Protein AF-H0VW46-F1 (afdb_monomer_lite)

Structure (mmCIF, N/CA/C/O backbone):
data_AF-H0VW46-F1
#
_entry.id   AF-H0VW46-F1
#
loop_
_atom_site.group_PDB
_atom_site.id
_atom_site.type_symbol
_atom_site.label_atom_id
_atom_site.label_alt_id
_atom_site.label_comp_id
_atom_site.label_asym_id
_atom_site.label_entity_id
_atom_site.label_seq_id
_atom_site.pdbx_PDB_ins_code
_atom_site.Cartn_x
_atom_site.Cartn_y
_atom_site.Cartn_z
_atom_site.occupancy
_atom_site.B_iso_or_equiv
_atom_site.auth_seq_id
_atom_site.auth_comp_id
_atom_site.auth_asym_id
_atom_site.auth_atom_id
_atom_site.pdbx_PDB_model_num
ATOM 1 N N . LEU A 1 1 ? 2.011 -13.971 -5.434 1.00 65.06 1 LEU A N 1
ATOM 2 C CA . LEU A 1 1 ? 1.859 -14.809 -4.213 1.00 65.06 1 LEU A CA 1
ATOM 3 C C . LEU A 1 1 ? 1.325 -14.031 -3.002 1.00 65.06 1 LEU A C 1
ATOM 5 O O . LEU A 1 1 ? 0.231 -14.365 -2.586 1.00 65.06 1 LEU A O 1
ATOM 9 N N . MET A 1 2 ? 1.999 -12.999 -2.461 1.00 83.56 2 MET A N 1
ATOM 10 C CA . MET A 1 2 ? 1.522 -12.294 -1.240 1.00 83.56 2 MET A CA 1
ATOM 11 C C . MET A 1 2 ? 0.557 -11.117 -1.486 1.00 83.56 2 MET A C 1
ATOM 13 O O . MET A 1 2 ? -0.342 -10.893 -0.688 1.00 83.56 2 MET A O 1
ATOM 17 N N . ALA A 1 3 ? 0.707 -10.393 -2.599 1.00 89.38 3 ALA A N 1
ATOM 18 C CA . ALA A 1 3 ? -0.187 -9.287 -2.971 1.00 89.38 3 ALA A CA 1
ATOM 19 C C . ALA A 1 3 ? -1.299 -9.687 -3.963 1.00 89.38 3 ALA A C 1
ATOM 21 O O . ALA A 1 3 ? -2.056 -8.832 -4.402 1.00 89.38 3 ALA A O 1
ATOM 22 N N . GLY A 1 4 ? -1.372 -10.966 -4.358 1.00 93.62 4 GLY A N 1
ATOM 23 C CA . GLY A 1 4 ? -2.382 -11.451 -5.312 1.00 93.62 4 GLY A CA 1
ATOM 24 C C . GLY A 1 4 ? -2.261 -10.928 -6.754 1.00 93.62 4 GLY A C 1
ATOM 25 O O . GLY A 1 4 ? -3.244 -10.962 -7.474 1.00 93.62 4 GLY A O 1
ATOM 26 N N . ILE A 1 5 ? -1.092 -10.427 -7.174 1.00 92.62 5 ILE A N 1
ATOM 27 C CA . ILE A 1 5 ? -0.843 -9.967 -8.554 1.00 92.62 5 ILE A CA 1
ATOM 28 C C . ILE A 1 5 ? -0.299 -11.139 -9.383 1.00 92.62 5 ILE A C 1
ATOM 30 O O . ILE A 1 5 ? 0.747 -11.689 -9.019 1.00 92.62 5 ILE A O 1
ATOM 34 N N . ASP A 1 6 ? -0.998 -11.498 -10.463 1.00 94.50 6 ASP A N 1
ATOM 35 C CA . ASP A 1 6 ? -0.608 -12.573 -11.391 1.00 94.50 6 ASP A CA 1
ATOM 36 C C . ASP A 1 6 ? 0.375 -12.082 -12.463 1.00 94.50 6 ASP A C 1
ATOM 38 O O . ASP A 1 6 ? 1.426 -12.689 -12.663 1.00 94.50 6 ASP A O 1
ATOM 42 N N . ASP A 1 7 ? 0.088 -10.928 -13.071 1.00 94.88 7 ASP A N 1
ATOM 43 C CA . ASP A 1 7 ? 0.894 -10.351 -14.147 1.00 94.88 7 ASP A CA 1
ATOM 44 C C . ASP A 1 7 ? 1.515 -9.013 -13.724 1.00 94.88 7 ASP A C 1
ATOM 46 O O . ASP A 1 7 ? 0.817 -8.059 -13.372 1.00 94.88 7 ASP A O 1
ATOM 50 N N . CYS A 1 8 ? 2.849 -8.913 -13.772 1.00 92.56 8 CYS A N 1
ATOM 51 C CA . CYS A 1 8 ? 3.548 -7.647 -13.556 1.00 92.56 8 CYS A CA 1
ATOM 52 C C . CYS A 1 8 ? 4.859 -7.554 -14.345 1.00 92.56 8 CYS A C 1
ATOM 54 O O . CYS A 1 8 ? 5.641 -8.502 -14.422 1.00 92.56 8 CYS A O 1
ATOM 56 N N . TYR A 1 9 ? 5.135 -6.366 -14.880 1.00 95.31 9 TYR A N 1
ATOM 57 C CA . TYR A 1 9 ? 6.450 -6.011 -15.405 1.00 95.31 9 TYR A CA 1
ATOM 58 C C . TYR A 1 9 ? 7.178 -5.151 -14.381 1.00 95.31 9 TYR A C 1
ATOM 60 O O . TYR A 1 9 ? 6.619 -4.185 -13.860 1.00 95.31 9 TYR A O 1
ATOM 68 N N . THR A 1 10 ? 8.432 -5.488 -14.085 1.00 93.62 10 THR A N 1
ATOM 69 C CA . THR A 1 10 ? 9.211 -4.789 -13.060 1.00 93.62 10 THR A CA 1
ATOM 70 C C . THR A 1 10 ? 10.593 -4.411 -13.569 1.00 93.62 10 THR A C 1
ATOM 72 O O . THR A 1 10 ? 11.196 -5.088 -14.399 1.00 93.62 10 THR A O 1
ATOM 75 N N . SER A 1 11 ? 11.100 -3.291 -13.063 1.00 94.31 11 SER A N 1
ATOM 76 C CA . SER A 1 11 ? 12.499 -2.905 -13.195 1.00 94.31 11 SER A CA 1
ATOM 77 C C . SER A 1 11 ? 12.945 -2.277 -11.883 1.00 94.31 11 SER A C 1
ATOM 79 O O . SER A 1 11 ? 12.160 -1.611 -11.206 1.00 94.31 11 SER A O 1
ATOM 81 N N . ALA A 1 12 ? 14.196 -2.504 -11.503 1.00 93.31 12 ALA A N 1
ATOM 82 C CA . ALA A 1 12 ? 14.755 -1.973 -10.272 1.00 93.31 12 ALA A CA 1
ATOM 83 C C . ALA A 1 12 ? 16.084 -1.280 -10.567 1.00 93.31 12 ALA A C 1
ATOM 85 O O . ALA A 1 12 ? 16.873 -1.738 -11.393 1.00 93.31 12 ALA A O 1
ATOM 86 N N . ARG A 1 13 ? 16.324 -0.153 -9.898 1.00 93.75 13 ARG A N 1
ATOM 87 C CA . ARG A 1 13 ? 17.574 0.613 -9.966 1.00 93.75 13 ARG A CA 1
ATOM 88 C C . ARG A 1 13 ? 18.021 0.956 -8.546 1.00 93.75 13 ARG A C 1
ATOM 90 O O . ARG A 1 13 ? 17.183 1.112 -7.662 1.00 93.75 13 ARG A O 1
ATOM 97 N N . GLY A 1 14 ? 19.330 1.091 -8.337 1.00 91.31 14 GLY A N 1
ATOM 98 C CA . GLY A 1 14 ? 19.922 1.354 -7.019 1.00 91.31 14 GLY A CA 1
ATOM 99 C C . GLY A 1 14 ? 20.432 0.087 -6.327 1.00 91.31 14 GLY A C 1
ATOM 100 O O . GLY A 1 14 ? 20.757 -0.896 -6.988 1.00 91.31 14 GLY A O 1
ATOM 101 N N . PHE A 1 15 ? 20.532 0.109 -4.994 1.00 90.50 15 PHE A N 1
ATOM 102 C CA . PHE A 1 15 ? 21.153 -0.962 -4.202 1.00 90.50 15 PHE A CA 1
ATOM 103 C C . PHE A 1 15 ? 20.210 -2.153 -3.956 1.00 90.50 15 PHE A C 1
ATOM 105 O O . PHE A 1 15 ? 19.807 -2.462 -2.832 1.00 90.50 15 PHE A O 1
ATOM 112 N N . THR A 1 16 ? 19.850 -2.836 -5.039 1.00 92.25 16 THR A N 1
ATOM 113 C CA . THR A 1 16 ? 18.926 -3.981 -5.040 1.00 92.25 16 THR A CA 1
ATOM 114 C C . THR A 1 16 ? 19.493 -5.226 -4.356 1.00 92.25 16 THR A C 1
ATOM 116 O O . THR A 1 16 ? 18.726 -6.094 -3.959 1.00 92.25 16 THR A O 1
ATOM 119 N N . ALA A 1 17 ? 20.815 -5.299 -4.157 1.00 93.50 17 ALA A N 1
ATOM 120 C CA . ALA A 1 17 ? 21.476 -6.405 -3.461 1.00 93.50 17 ALA A CA 1
ATOM 121 C C . ALA A 1 17 ? 21.102 -6.493 -1.968 1.00 93.50 17 ALA A C 1
ATOM 123 O O . ALA A 1 17 ? 21.185 -7.563 -1.367 1.00 93.50 17 ALA A O 1
ATOM 124 N N . THR A 1 18 ? 20.659 -5.385 -1.361 1.00 95.50 18 THR A N 1
ATOM 125 C CA . THR A 1 18 ? 20.113 -5.423 0.002 1.00 95.50 18 THR A CA 1
ATOM 126 C C . THR A 1 18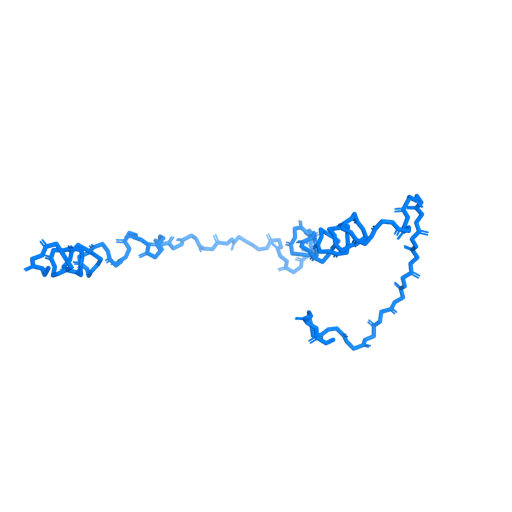 ? 18.659 -5.852 0.020 1.00 95.50 18 THR A C 1
ATOM 128 O O . THR A 1 18 ? 17.769 -5.074 -0.326 1.00 95.50 18 THR A O 1
ATOM 131 N N . LEU A 1 19 ? 18.421 -7.061 0.530 1.00 93.75 19 LEU A N 1
ATOM 132 C CA . LEU A 1 19 ? 17.089 -7.656 0.635 1.00 93.75 19 LEU A CA 1
ATOM 133 C C . LEU A 1 19 ? 16.090 -6.748 1.361 1.00 93.75 19 LEU A C 1
ATOM 135 O O . LEU A 1 19 ? 14.996 -6.531 0.853 1.00 93.75 19 LEU A O 1
ATOM 139 N N . GLY A 1 20 ? 16.467 -6.175 2.509 1.00 95.19 20 GLY A N 1
ATOM 140 C CA . GLY A 1 20 ? 15.566 -5.320 3.291 1.00 95.19 20 GLY A CA 1
ATOM 141 C C . GLY A 1 20 ? 15.107 -4.074 2.530 1.00 95.19 20 GLY A C 1
ATOM 142 O O . GLY A 1 20 ? 13.925 -3.737 2.545 1.00 95.19 20 GLY A O 1
ATOM 143 N N . ASN A 1 21 ? 16.017 -3.431 1.794 1.00 93.31 21 ASN A N 1
ATOM 144 C CA . ASN A 1 21 ? 15.672 -2.264 0.985 1.00 93.31 21 ASN A CA 1
ATOM 145 C C . ASN A 1 21 ? 14.795 -2.655 -0.204 1.00 93.31 21 ASN A C 1
ATOM 147 O O . ASN A 1 21 ? 13.815 -1.972 -0.477 1.00 93.31 21 ASN A O 1
ATOM 151 N N . PHE A 1 22 ? 15.109 -3.761 -0.880 1.00 93.75 22 PHE A N 1
ATOM 152 C CA . PHE A 1 22 ? 14.326 -4.237 -2.019 1.00 93.75 22 PHE A CA 1
ATOM 153 C C . PHE A 1 22 ? 12.908 -4.689 -1.619 1.00 93.75 22 PHE A C 1
ATOM 155 O O . PHE A 1 22 ? 11.925 -4.369 -2.288 1.00 93.75 22 PHE A O 1
ATOM 162 N N . ALA A 1 23 ? 12.771 -5.380 -0.487 1.00 94.56 23 ALA A N 1
ATOM 163 C CA . ALA A 1 23 ? 11.471 -5.759 0.062 1.00 94.56 23 ALA A CA 1
ATOM 164 C C . ALA A 1 23 ? 10.648 -4.525 0.466 1.00 94.56 23 ALA A C 1
ATOM 166 O O . ALA A 1 23 ? 9.455 -4.446 0.181 1.00 94.56 23 ALA A O 1
ATOM 167 N N . LYS A 1 24 ? 11.288 -3.520 1.074 1.00 94.00 24 LYS A N 1
ATOM 168 C CA . LYS A 1 24 ? 10.611 -2.273 1.432 1.00 94.00 24 LYS A CA 1
ATOM 169 C C . LYS A 1 24 ? 10.148 -1.497 0.199 1.00 94.00 24 LYS A C 1
ATOM 171 O O . LYS A 1 24 ? 9.003 -1.068 0.154 1.00 94.00 24 LYS A O 1
ATOM 176 N N . THR A 1 25 ? 10.996 -1.337 -0.817 1.00 95.50 25 THR A N 1
ATOM 177 C CA . THR A 1 25 ? 10.622 -0.578 -2.022 1.00 95.50 25 THR A CA 1
ATOM 178 C C . THR A 1 25 ? 9.486 -1.240 -2.793 1.00 95.50 25 THR A C 1
ATOM 180 O O . THR A 1 25 ? 8.618 -0.539 -3.308 1.00 95.50 25 THR A O 1
ATOM 183 N N . THR A 1 26 ? 9.455 -2.573 -2.851 1.00 94.12 26 THR A N 1
ATOM 184 C CA . THR A 1 26 ? 8.343 -3.312 -3.468 1.00 94.12 26 THR A CA 1
ATOM 185 C C . THR A 1 26 ? 7.046 -3.169 -2.668 1.00 94.12 26 THR A C 1
ATOM 187 O O . THR A 1 26 ? 6.000 -2.910 -3.262 1.00 94.12 26 THR A O 1
ATOM 190 N N . PHE A 1 27 ? 7.104 -3.235 -1.334 1.00 94.12 27 PHE A N 1
ATOM 191 C CA . PHE A 1 27 ? 5.953 -2.961 -0.467 1.00 94.12 27 PHE A CA 1
ATOM 192 C C . PHE A 1 27 ? 5.428 -1.525 -0.625 1.00 94.12 27 PHE A C 1
ATOM 194 O O . PHE A 1 27 ? 4.223 -1.309 -0.779 1.00 94.12 27 PHE A O 1
ATOM 201 N N . ASP A 1 28 ? 6.328 -0.542 -0.647 1.00 94.69 28 ASP A N 1
ATOM 202 C CA . ASP A 1 28 ? 5.984 0.869 -0.820 1.00 94.69 28 ASP A CA 1
ATOM 203 C C . ASP A 1 28 ? 5.359 1.125 -2.203 1.00 94.69 28 ASP A C 1
ATOM 205 O O . ASP A 1 28 ? 4.427 1.921 -2.325 1.00 94.69 28 ASP A O 1
ATOM 209 N N . ALA A 1 29 ? 5.842 0.452 -3.254 1.00 94.81 29 ALA A N 1
ATOM 210 C CA . ALA A 1 29 ? 5.286 0.561 -4.602 1.00 94.81 29 ALA A CA 1
ATOM 211 C C . ALA A 1 29 ? 3.842 0.040 -4.673 1.00 94.81 29 ALA A C 1
ATOM 213 O O . ALA A 1 29 ? 2.986 0.716 -5.240 1.00 94.81 29 ALA A O 1
ATOM 214 N N . ILE A 1 30 ? 3.559 -1.110 -4.053 1.00 94.69 30 ILE A N 1
ATOM 215 C CA . ILE A 1 30 ? 2.201 -1.671 -3.976 1.00 94.69 30 ILE A CA 1
ATOM 216 C C . ILE A 1 30 ? 1.302 -0.778 -3.114 1.00 94.69 30 ILE A C 1
ATOM 218 O O . ILE A 1 30 ? 0.186 -0.471 -3.506 1.00 94.69 30 ILE A O 1
ATOM 222 N N . SER A 1 31 ? 1.785 -0.279 -1.976 1.00 95.06 31 SER A N 1
ATOM 223 C CA . SER A 1 31 ? 0.997 0.617 -1.112 1.00 95.06 31 SER A CA 1
ATOM 224 C C . SER A 1 31 ? 0.554 1.888 -1.844 1.00 95.06 31 SER A C 1
ATOM 226 O O . SER A 1 31 ? -0.558 2.381 -1.648 1.00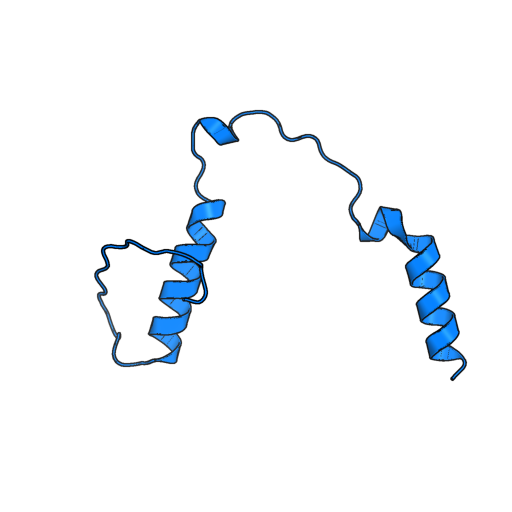 95.06 31 SER A O 1
ATOM 228 N N . LYS A 1 32 ? 1.401 2.405 -2.742 1.00 95.19 32 LYS A N 1
ATOM 229 C CA . LYS A 1 32 ? 1.091 3.595 -3.538 1.00 95.19 32 LYS A CA 1
ATOM 230 C C . LYS A 1 32 ? -0.021 3.384 -4.564 1.00 95.19 32 LYS A C 1
ATOM 232 O O . LYS A 1 32 ? -0.607 4.385 -4.974 1.00 95.19 32 LYS A O 1
ATOM 237 N N . THR A 1 33 ? -0.362 2.150 -4.947 1.00 95.06 33 THR A N 1
ATOM 238 C CA . THR A 1 33 ? -1.443 1.914 -5.921 1.00 95.06 33 THR A CA 1
ATOM 239 C C . THR A 1 33 ? -2.791 2.399 -5.397 1.00 95.06 33 THR A C 1
ATOM 241 O O . THR A 1 33 ? -3.552 2.973 -6.160 1.00 95.06 33 THR A O 1
ATOM 244 N N . TYR A 1 34 ? -3.053 2.263 -4.092 1.00 92.44 34 TYR A N 1
ATOM 245 C CA . TYR A 1 34 ? -4.266 2.794 -3.457 1.00 92.44 34 TYR A CA 1
ATOM 246 C C . TYR A 1 34 ? -4.232 4.311 -3.253 1.00 92.44 34 TYR A C 1
ATOM 248 O O . TYR A 1 34 ? -5.276 4.948 -3.175 1.00 92.44 34 TYR A O 1
ATOM 256 N N . SER A 1 35 ? -3.037 4.899 -3.151 1.00 93.44 35 SER A N 1
ATOM 257 C CA . SER A 1 35 ? -2.882 6.354 -3.019 1.00 93.44 35 SER A CA 1
ATOM 258 C C . SER A 1 35 ? -3.013 7.096 -4.350 1.00 93.44 35 SER A C 1
ATOM 260 O O . SER A 1 35 ? -3.158 8.318 -4.366 1.00 93.44 35 SER A O 1
ATOM 262 N N . TYR A 1 36 ? -2.907 6.374 -5.467 1.00 94.12 36 TYR A N 1
ATOM 263 C CA . TYR A 1 36 ? -2.989 6.964 -6.789 1.00 94.12 36 TYR A CA 1
ATOM 264 C C . TYR A 1 36 ? -4.449 7.242 -7.147 1.00 94.12 36 TYR A C 1
ATOM 266 O O . TYR A 1 36 ? -5.277 6.336 -7.172 1.00 94.12 36 TYR A O 1
ATOM 274 N N . LEU A 1 37 ? -4.762 8.508 -7.423 1.00 93.81 37 LEU A N 1
ATOM 275 C CA . LEU A 1 37 ? -6.127 8.935 -7.698 1.00 93.81 37 LEU A CA 1
ATOM 276 C C . LEU A 1 37 ? -6.472 8.738 -9.179 1.00 93.81 37 LEU A C 1
ATOM 278 O O . LEU A 1 37 ? -6.045 9.513 -10.036 1.00 93.81 37 LEU A O 1
ATOM 282 N N . THR A 1 38 ? -7.286 7.728 -9.467 1.00 94.25 38 THR A N 1
ATOM 283 C CA . THR A 1 38 ? -7.886 7.487 -10.785 1.00 94.25 38 THR A CA 1
ATOM 284 C C . THR A 1 38 ? -9.303 8.069 -10.864 1.00 94.25 38 THR A C 1
ATOM 286 O O . THR A 1 38 ? -9.908 8.410 -9.849 1.00 94.25 38 THR A O 1
ATOM 289 N N . ALA A 1 39 ? -9.833 8.251 -12.079 1.00 95.38 39 ALA A N 1
ATOM 290 C CA . ALA A 1 39 ? -11.101 8.962 -12.299 1.00 95.38 39 ALA A CA 1
ATOM 291 C C . ALA A 1 39 ? -12.324 8.302 -11.630 1.00 95.38 39 ALA A C 1
ATOM 293 O O . ALA A 1 39 ? -13.301 8.976 -11.307 1.00 95.38 39 ALA A O 1
ATOM 294 N N . ASP A 1 40 ? 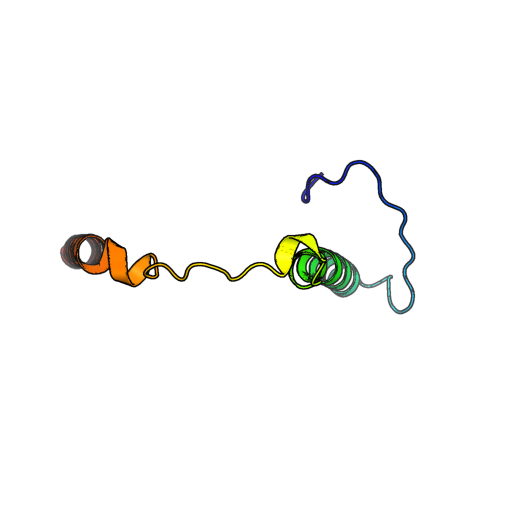-12.274 6.995 -11.386 1.00 92.69 40 ASP A N 1
ATOM 295 C CA . ASP A 1 40 ? -13.286 6.236 -10.645 1.00 92.69 40 ASP A CA 1
ATOM 296 C C . ASP A 1 40 ? -13.368 6.623 -9.158 1.00 92.69 40 ASP A C 1
ATOM 298 O O . ASP A 1 40 ? -14.452 6.574 -8.574 1.00 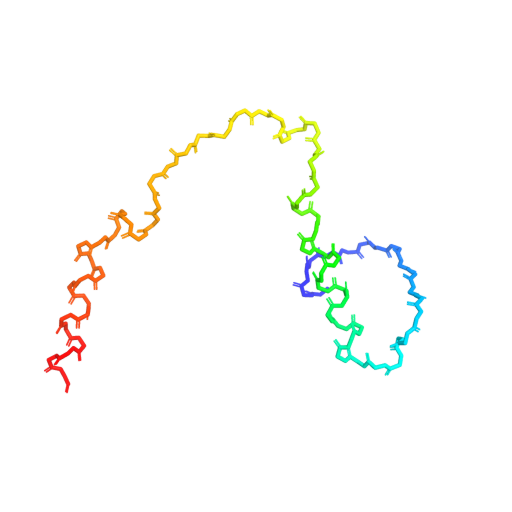92.69 40 ASP A O 1
ATOM 302 N N . LEU A 1 41 ? -12.258 7.085 -8.577 1.00 92.69 41 LEU A N 1
ATOM 303 C CA . LEU A 1 41 ? -12.135 7.492 -7.175 1.00 92.69 41 LEU A CA 1
ATOM 304 C C . LEU A 1 41 ? -12.453 8.983 -6.941 1.00 92.69 41 LEU A C 1
ATOM 306 O O . LEU A 1 41 ? -12.355 9.453 -5.813 1.00 92.69 41 LEU A O 1
ATOM 310 N N . TRP A 1 42 ? -12.840 9.750 -7.969 1.00 94.19 42 TRP A N 1
ATOM 311 C CA . TRP A 1 42 ? -13.143 11.191 -7.835 1.00 94.19 42 TRP A CA 1
ATOM 312 C C . TRP A 1 42 ? -14.471 11.500 -7.146 1.00 94.19 42 TRP A C 1
ATOM 314 O O . TRP A 1 42 ? -14.724 12.644 -6.770 1.00 94.19 42 TRP A O 1
ATOM 324 N N . LYS A 1 43 ? -15.353 10.505 -7.031 1.00 92.50 43 LYS A N 1
ATOM 325 C CA . LYS A 1 43 ? -16.643 10.681 -6.365 1.00 92.50 43 LYS A CA 1
ATOM 326 C C . LYS A 1 43 ? -16.426 10.956 -4.880 1.00 92.50 43 LYS A C 1
ATOM 328 O O . LYS A 1 43 ? -15.528 10.395 -4.260 1.00 92.50 43 LYS A O 1
ATOM 333 N N . GLU A 1 44 ? -17.280 11.800 -4.314 1.00 92.62 44 GLU A N 1
ATOM 334 C CA . GLU A 1 44 ? -17.222 12.132 -2.894 1.00 92.62 44 GLU A CA 1
ATOM 335 C C . GLU A 1 44 ? -17.412 10.879 -2.027 1.00 92.62 44 GLU A C 1
ATOM 337 O O . GLU A 1 44 ? -18.325 10.077 -2.244 1.00 92.62 44 GLU A O 1
ATOM 342 N N . THR A 1 45 ? -16.532 10.703 -1.043 1.00 91.12 45 THR A N 1
ATOM 343 C CA . THR A 1 45 ? -16.591 9.588 -0.097 1.00 91.12 45 THR A CA 1
ATOM 344 C C . THR A 1 45 ? -17.538 9.912 1.051 1.00 91.12 45 THR A C 1
ATOM 346 O O . THR A 1 45 ? -17.424 10.969 1.669 1.00 91.12 45 THR A O 1
ATOM 349 N N . VAL A 1 46 ? -18.418 8.975 1.410 1.00 94.00 46 VAL A N 1
ATOM 350 C CA . VAL A 1 46 ? -19.256 9.111 2.609 1.00 94.00 46 VAL A CA 1
ATOM 351 C C . VAL A 1 46 ? -18.431 8.750 3.841 1.00 94.00 46 VAL A C 1
ATOM 353 O O . VAL A 1 46 ? -18.014 7.605 4.004 1.00 94.00 46 VAL A O 1
ATOM 356 N N . PHE A 1 47 ? -18.210 9.720 4.726 1.00 91.38 47 PHE A N 1
ATOM 357 C CA . PHE A 1 47 ? -17.529 9.479 5.994 1.00 91.38 47 PHE A CA 1
ATOM 358 C C . PHE A 1 47 ? -18.466 8.786 6.986 1.00 91.38 47 PHE A C 1
ATOM 360 O O . PHE A 1 47 ? -19.522 9.310 7.341 1.00 91.38 47 PHE A O 1
ATOM 367 N N . THR A 1 48 ? -18.064 7.611 7.461 1.00 95.06 48 THR A N 1
ATOM 368 C CA . THR A 1 48 ? -18.754 6.880 8.529 1.00 95.06 48 THR A CA 1
ATOM 369 C C . THR A 1 48 ? -18.010 7.044 9.852 1.00 95.06 48 THR A C 1
ATOM 371 O O . THR A 1 48 ? -16.858 7.481 9.890 1.00 95.06 48 THR A O 1
ATOM 374 N N . LYS A 1 49 ? -18.661 6.688 10.966 1.00 95.44 49 LYS A N 1
ATOM 375 C CA . LYS A 1 49 ? -17.983 6.637 12.268 1.00 95.44 49 LYS A CA 1
ATOM 376 C C . LYS A 1 49 ? -16.804 5.667 12.194 1.00 95.44 49 LYS A C 1
ATOM 378 O O . LYS A 1 49 ? -16.892 4.629 11.539 1.00 95.44 49 LYS A O 1
ATOM 383 N N . ALA A 1 50 ? -15.709 6.002 12.872 1.00 94.25 50 ALA A N 1
ATOM 384 C CA . ALA A 1 50 ? -14.580 5.087 12.965 1.00 94.25 50 ALA A CA 1
ATOM 385 C C . ALA A 1 50 ? -14.986 3.843 13.782 1.00 94.25 50 ALA A C 1
ATOM 387 O O . ALA A 1 50 ? -15.717 3.994 14.766 1.00 94.25 50 ALA A O 1
ATOM 388 N N . PRO A 1 51 ? -14.461 2.642 13.480 1.00 95.44 51 PRO A N 1
ATOM 389 C CA . PRO A 1 51 ? -14.802 1.425 14.222 1.00 95.44 51 PRO A CA 1
ATOM 390 C C . PRO A 1 51 ? -14.601 1.559 15.740 1.00 95.44 51 PRO A C 1
ATOM 392 O O . PRO A 1 51 ? -15.419 1.098 16.529 1.00 95.44 51 PRO A O 1
ATOM 395 N N . TYR A 1 52 ? -13.560 2.279 16.172 1.00 93.88 52 TYR A N 1
ATOM 396 C CA . TYR A 1 52 ? -13.321 2.567 17.591 1.00 93.88 52 TYR A CA 1
ATOM 397 C C . TYR A 1 52 ? -14.448 3.372 18.255 1.00 93.88 52 TYR A C 1
ATOM 399 O O . TYR A 1 52 ? -14.758 3.147 19.426 1.00 93.88 52 TYR A O 1
ATOM 407 N N . GLN A 1 53 ? -15.060 4.302 17.516 1.00 94.44 53 GLN A N 1
ATOM 408 C CA . GLN A 1 53 ? -16.195 5.097 17.988 1.00 94.44 53 GLN A CA 1
ATOM 409 C C . GLN A 1 53 ? -17.493 4.285 17.976 1.00 94.44 53 GLN A C 1
ATOM 411 O O . GLN A 1 53 ? -18.346 4.476 18.836 1.00 94.44 53 GLN A O 1
ATOM 416 N N . GLU A 1 54 ? -17.659 3.384 17.010 1.00 95.00 54 GLU A N 1
ATOM 417 C CA . GLU A 1 54 ? -18.845 2.533 16.909 1.00 95.00 54 GLU A CA 1
ATOM 418 C C . GLU A 1 54 ? -18.876 1.461 18.011 1.00 95.00 54 GLU A C 1
ATOM 420 O O . GLU A 1 54 ? -19.895 1.272 18.672 1.00 95.00 54 GLU A O 1
ATOM 425 N N . PHE A 1 55 ? -17.735 0.825 18.289 1.00 94.12 55 PHE A N 1
ATOM 426 C CA . PHE A 1 55 ? -17.627 -0.290 19.236 1.00 94.12 55 PHE A CA 1
ATOM 427 C C . PHE A 1 55 ? -17.109 0.108 20.625 1.00 94.12 55 PHE A C 1
ATOM 429 O O . PHE A 1 55 ? -16.702 -0.756 21.404 1.00 94.12 55 PHE A O 1
ATOM 436 N N . THR A 1 56 ? -17.147 1.396 20.983 1.00 94.38 56 THR A N 1
ATOM 437 C CA . THR A 1 56 ? -16.587 1.906 22.250 1.00 94.38 56 THR A CA 1
ATOM 438 C C . THR A 1 56 ? 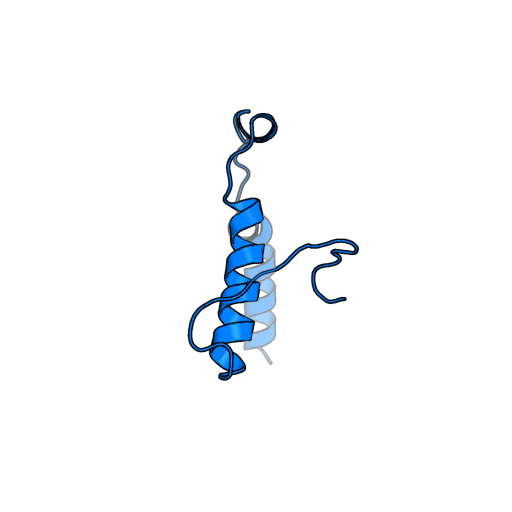-17.090 1.139 23.480 1.00 94.38 56 THR A C 1
ATOM 440 O O . THR A 1 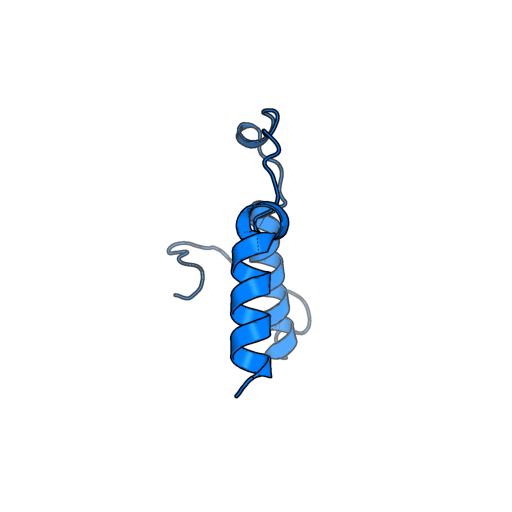56 ? -16.303 0.785 24.357 1.00 94.38 56 THR A O 1
ATOM 443 N N . TYR A 1 57 ? -18.390 0.835 23.546 1.00 91.88 57 TYR A N 1
ATOM 444 C CA . TYR A 1 57 ? -18.969 0.107 24.679 1.00 91.88 57 TYR A CA 1
ATOM 445 C C . TYR A 1 57 ? -18.456 -1.331 24.789 1.00 91.88 57 TYR A C 1
ATOM 447 O O . TYR A 1 57 ? -18.193 -1.792 25.896 1.00 91.88 57 TYR A O 1
ATOM 455 N N . HIS A 1 58 ? -18.282 -2.012 23.655 1.00 91.62 58 HIS A N 1
ATOM 456 C CA . HIS A 1 58 ? -17.789 -3.386 23.610 1.00 91.62 58 HIS A CA 1
ATOM 457 C C . HIS A 1 58 ? -16.314 -3.464 24.020 1.00 91.62 58 HIS A C 1
ATOM 459 O O . HIS A 1 58 ? -15.953 -4.268 24.877 1.00 91.62 58 HIS A O 1
ATOM 465 N N . LEU A 1 59 ? -15.483 -2.565 23.479 1.00 91.88 59 LEU A N 1
ATOM 466 C CA . LEU A 1 59 ? -14.056 -2.486 23.803 1.00 91.88 59 LEU A CA 1
ATOM 467 C C . LEU A 1 59 ? -13.819 -2.168 25.286 1.00 91.88 59 LEU A C 1
ATOM 469 O O . LEU A 1 59 ? -12.931 -2.747 25.907 1.00 91.88 59 LEU A O 1
ATOM 473 N N . ARG A 1 60 ? -14.643 -1.292 25.878 1.00 91.12 60 ARG A N 1
ATOM 474 C CA . ARG A 1 60 ? -14.602 -1.001 27.318 1.00 91.12 60 ARG A CA 1
ATOM 475 C C . ARG A 1 60 ? -14.869 -2.252 28.155 1.00 91.12 60 ARG A C 1
ATOM 477 O O . ARG A 1 60 ? -14.149 -2.493 29.117 1.00 91.12 60 ARG A O 1
ATOM 484 N N . THR A 1 61 ? -15.902 -3.018 27.806 1.00 87.00 61 THR A N 1
ATOM 485 C CA . THR A 1 61 ? -16.285 -4.220 28.558 1.00 87.00 61 THR A CA 1
ATOM 486 C C . THR A 1 61 ? -15.192 -5.290 28.505 1.00 87.00 61 THR A C 1
ATOM 488 O O . THR A 1 61 ? -14.802 -5.799 29.554 1.00 87.00 61 THR A O 1
ATOM 491 N N . GLN A 1 62 ? -14.608 -5.549 27.330 1.00 83.25 62 GLN A N 1
ATOM 492 C CA . GLN A 1 62 ? -13.482 -6.485 27.211 1.00 83.25 62 GLN A CA 1
ATOM 493 C C . GLN A 1 62 ? -12.261 -6.038 28.026 1.00 83.25 62 GLN A C 1
ATOM 495 O O . GLN A 1 62 ? -11.632 -6.848 28.702 1.00 83.25 62 GLN A O 1
ATOM 500 N N . ALA A 1 63 ? -11.935 -4.741 28.008 1.00 82.50 63 ALA A N 1
ATOM 501 C CA . ALA A 1 63 ? -10.821 -4.214 28.792 1.00 82.50 63 ALA A CA 1
ATOM 502 C C . ALA A 1 63 ? -11.032 -4.397 30.307 1.00 82.50 63 ALA A C 1
ATOM 504 O O . ALA A 1 63 ? -10.079 -4.707 31.019 1.00 82.50 63 ALA A O 1
ATOM 505 N N . SER A 1 64 ? -12.267 -4.250 30.806 1.00 75.31 64 SER A N 1
ATOM 506 C CA . SER A 1 64 ? -12.575 -4.529 32.216 1.00 75.31 64 SER A CA 1
ATOM 507 C C . SER A 1 64 ? -12.500 -6.017 32.570 1.00 75.31 64 SER A C 1
ATOM 509 O O . SER A 1 64 ? -12.031 -6.353 33.652 1.00 75.31 64 SER A O 1
ATOM 511 N N . GLU A 1 65 ? -12.902 -6.917 31.671 1.00 70.00 65 GLU A N 1
ATOM 512 C CA . GLU A 1 65 ? -12.836 -8.370 31.899 1.00 70.00 65 GLU A CA 1
ATOM 513 C C . GLU A 1 65 ? -11.386 -8.871 31.976 1.00 70.00 65 GLU A C 1
ATOM 515 O O . GLU A 1 65 ? -11.042 -9.638 32.875 1.00 70.00 65 GLU A O 1
ATOM 520 N N . VAL A 1 66 ? -10.509 -8.362 31.104 1.00 72.25 66 VAL A N 1
ATOM 521 C CA . VAL A 1 66 ? -9.069 -8.672 31.125 1.00 72.25 66 VAL A CA 1
ATOM 522 C C . VAL A 1 66 ? -8.381 -8.106 32.371 1.00 72.25 66 VAL A C 1
ATOM 524 O O . VAL A 1 66 ? -7.478 -8.737 32.897 1.00 72.25 66 VAL A O 1
ATOM 527 N N . ALA A 1 67 ? -8.810 -6.947 32.879 1.00 60.41 67 ALA A N 1
ATOM 528 C CA . ALA A 1 67 ? -8.223 -6.340 34.078 1.00 60.41 67 ALA A CA 1
ATOM 529 C C . ALA A 1 67 ? -8.624 -7.032 35.396 1.00 60.41 67 ALA A C 1
ATOM 531 O O . ALA A 1 67 ? -8.021 -6.762 36.432 1.00 60.41 67 ALA A O 1
ATOM 532 N N . THR A 1 68 ? -9.652 -7.887 35.370 1.00 56.53 68 THR A N 1
ATOM 533 C CA . THR A 1 68 ? -10.145 -8.615 36.553 1.00 56.53 68 THR A CA 1
ATOM 534 C C . THR A 1 68 ? -9.595 -10.052 36.626 1.00 56.53 68 THR A C 1
ATOM 536 O O . THR A 1 68 ? -9.914 -10.773 37.570 1.00 56.53 68 THR A O 1
ATOM 539 N N . THR A 1 69 ? -8.775 -10.463 35.647 1.00 51.34 69 THR A N 1
ATOM 540 C CA . THR A 1 69 ? -8.069 -11.759 35.585 1.00 51.34 69 THR A CA 1
ATOM 541 C C . THR A 1 69 ? -6.585 -11.558 35.867 1.00 51.34 69 THR A C 1
ATOM 543 O O . THR A 1 69 ? -6.024 -12.362 36.643 1.00 51.34 69 THR A O 1
#

pLDDT: mean 90.13, std 9.39, range [51.34, 95.5]

Organism: Cavia porcellus (NCBI:txid10141)

Radius of gyration: 20.56 Å; chains: 1; bounding box: 41×27×52 Å

Sequence (69 aa):
LMAGIDDCYTSARGFTATLGNFAKTTFDAISKTYSYLTADLWKETVFTKAPYQEFTYHLRTQASEVATT

Secondary structure (DSSP, 8-state):
--S----------S-TT-HHHHHHHHHHHHHHHHHS--GGGGSPP-PPPPHHHHSHHHHHHHHHHHHT-

Foldseek 3Di:
DVLPDDDDDDDDDDDCVDPVVVVVVVVVVVVCVVVDDDPVNPDDDDDDDDPCRVCVVVVVVVVVVVVVD

InterPro domains:
  IPR005324 Small ribosomal subunit protein uS5, C-terminal [PF03719] (2-44)
  IPR014721 Small ribosomal subunit protein uS5 domain 2-type fold, subgroup [G3DSA:3.30.230.10] (1-44)
  IPR020568 Ribosomal protein uS5 domain 2-type superfamily [SSF54211] (2-44)